Protein AF-A0A7Y7TU79-F1 (afdb_monomer)

pLDDT: mean 86.09, std 12.63, range [50.56, 97.38]

Solvent-accessible surface area (backbone atoms only — not comparable to full-atom values): 3683 Å² total; per-residue (Å²): 133,84,75,65,66,46,41,62,50,12,49,50,32,30,54,52,11,48,54,33,26,53,51,21,64,75,45,63,84,46,56,76,78,20,54,90,51,79,63,39,63,57,46,29,56,52,8,50,51,29,32,55,54,9,48,54,34,35,53,59,36,49,55,52,56,58,65,72,75,111

Sequence (70 aa):
MGLDIRFPIGLMFTIFGFILSIYGLFTNSNTEMYAKSLSININLWMGVFMLIFGSIMFYFAMKKVLKQKI

Radius of gyration: 15.95 Å; Cα contacts (8 Å, |Δi|>4): 73; chains: 1; bounding box: 35×25×45 Å

Foldseek 3Di:
DDDPPLQVQLVVLQVQLVVLLVVLVVCLPVQVVCVVVVSDSVSNVSSVVSNVVSVVSNVVSVVVVVVVVD

Mean predicted aligned error: 6.13 Å

Structure (m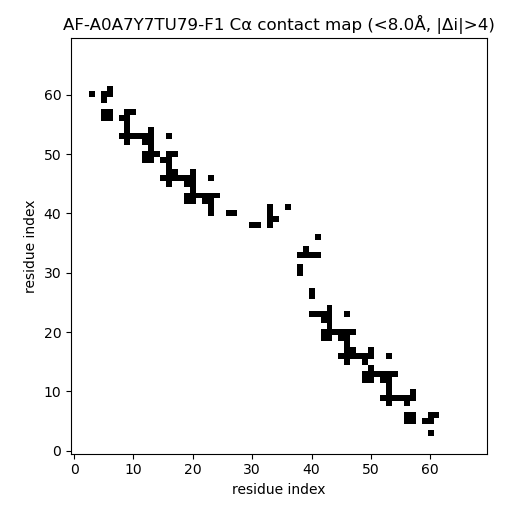mCIF, N/CA/C/O backbone):
data_AF-A0A7Y7TU79-F1
#
_entry.id   AF-A0A7Y7TU79-F1
#
loop_
_atom_site.group_PDB
_atom_site.id
_atom_site.type_symbol
_atom_site.label_atom_id
_atom_site.label_alt_id
_atom_site.label_comp_id
_atom_site.label_asym_id
_atom_site.label_entity_id
_atom_site.label_seq_id
_atom_site.pdbx_PDB_ins_code
_atom_site.Cartn_x
_atom_site.Cartn_y
_atom_site.Cartn_z
_atom_site.occupancy
_atom_site.B_iso_or_equiv
_atom_site.auth_seq_id
_atom_site.auth_comp_id
_atom_site.auth_asym_id
_atom_site.auth_atom_id
_ato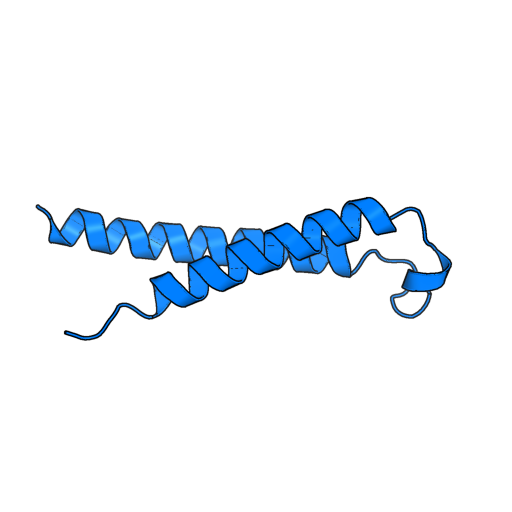m_site.pdbx_PDB_model_num
ATOM 1 N N . MET A 1 1 ? -5.768 -0.103 27.577 1.00 51.56 1 MET A N 1
ATOM 2 C CA . MET A 1 1 ? -6.351 0.296 26.276 1.00 51.56 1 MET A CA 1
ATOM 3 C C . MET A 1 1 ? -5.579 -0.419 25.178 1.00 51.56 1 MET A C 1
ATOM 5 O O . MET A 1 1 ? -4.448 -0.042 24.912 1.00 51.56 1 MET A O 1
ATOM 9 N N . GLY A 1 2 ? -6.114 -1.508 24.620 1.00 66.94 2 GLY A N 1
ATOM 10 C CA . GLY A 1 2 ? -5.444 -2.214 23.523 1.00 66.94 2 GLY A CA 1
ATOM 11 C C . GLY A 1 2 ? -5.518 -1.371 22.255 1.00 66.94 2 GLY A C 1
ATOM 12 O O . GLY A 1 2 ? -6.617 -1.065 21.794 1.00 66.94 2 GLY A O 1
ATOM 13 N N . LEU A 1 3 ? -4.365 -0.957 21.734 1.00 70.50 3 LEU A N 1
ATOM 14 C CA . LEU A 1 3 ? -4.271 -0.248 20.463 1.00 70.50 3 LEU A CA 1
ATOM 15 C C . LEU A 1 3 ? -4.845 -1.162 19.372 1.00 70.50 3 LEU A C 1
ATOM 17 O O . LEU A 1 3 ? -4.507 -2.345 19.316 1.00 70.50 3 LEU A O 1
ATOM 21 N N . ASP A 1 4 ? -5.768 -0.655 18.552 1.00 82.25 4 ASP A N 1
ATOM 22 C CA . ASP A 1 4 ? -6.371 -1.475 17.504 1.00 82.25 4 ASP A CA 1
ATOM 23 C C . ASP A 1 4 ? -5.307 -1.787 16.454 1.00 82.25 4 ASP A C 1
ATOM 25 O O . ASP A 1 4 ? -4.956 -0.929 15.647 1.00 82.25 4 ASP A O 1
ATOM 29 N N . ILE A 1 5 ? -4.790 -3.016 16.481 1.00 85.31 5 ILE A N 1
ATOM 30 C CA . ILE A 1 5 ? -3.706 -3.487 15.611 1.00 85.31 5 ILE A CA 1
ATOM 31 C C . ILE A 1 5 ? -4.012 -3.291 14.123 1.00 85.31 5 ILE A C 1
ATOM 33 O O . ILE A 1 5 ? -3.097 -3.194 13.310 1.00 85.31 5 ILE A O 1
ATOM 37 N N . ARG A 1 6 ? -5.293 -3.173 13.751 1.00 87.38 6 ARG A N 1
ATOM 38 C CA . ARG A 1 6 ? -5.708 -2.957 12.362 1.00 87.38 6 ARG A CA 1
ATOM 39 C C . ARG A 1 6 ? -5.246 -1.611 11.820 1.00 87.38 6 ARG A C 1
ATOM 41 O O . ARG A 1 6 ? -5.014 -1.509 10.621 1.00 87.38 6 ARG A O 1
ATOM 48 N N . PHE A 1 7 ? -5.096 -0.606 12.682 1.00 87.44 7 PHE A N 1
ATOM 49 C CA . PHE A 1 7 ? -4.642 0.720 12.278 1.00 87.44 7 PHE A CA 1
ATOM 50 C C . PHE A 1 7 ? -3.169 0.728 11.825 1.00 87.44 7 PHE A C 1
ATOM 52 O O . PHE A 1 7 ? -2.935 1.048 10.659 1.00 87.44 7 PHE A O 1
ATOM 59 N N . PRO A 1 8 ? -2.177 0.330 12.653 1.00 90.25 8 PRO A N 1
ATOM 60 C CA . PRO A 1 8 ? -0.782 0.293 12.219 1.00 90.25 8 PRO A CA 1
ATOM 61 C C . PRO A 1 8 ? -0.559 -0.711 11.084 1.00 90.25 8 PRO A C 1
ATOM 63 O O . PRO A 1 8 ? 0.147 -0.390 10.134 1.00 90.25 8 PRO A O 1
ATOM 66 N N . ILE A 1 9 ? -1.212 -1.880 11.116 1.00 91.38 9 ILE A N 1
ATOM 67 C CA . ILE A 1 9 ? -1.080 -2.874 10.040 1.00 91.38 9 ILE A CA 1
ATOM 68 C C . ILE A 1 9 ? -1.625 -2.317 8.716 1.00 91.38 9 ILE A C 1
ATOM 70 O O . ILE A 1 9 ? -0.923 -2.350 7.707 1.00 91.38 9 ILE A O 1
ATOM 74 N N . GLY A 1 10 ? -2.838 -1.754 8.708 1.00 92.12 10 GLY A N 1
ATOM 75 C CA . GLY A 1 10 ? -3.430 -1.169 7.500 1.00 92.12 10 GLY A CA 1
ATOM 76 C C . GLY A 1 10 ? -2.595 -0.020 6.929 1.00 92.12 10 GLY A C 1
ATOM 77 O O . GLY A 1 10 ? -2.413 0.069 5.714 1.00 92.12 10 GLY A O 1
ATOM 78 N N . LEU A 1 11 ? -2.019 0.813 7.803 1.00 92.25 11 LEU A N 1
ATOM 79 C CA . LEU A 1 11 ? -1.117 1.895 7.410 1.00 92.25 11 LEU A CA 1
ATOM 80 C C . LEU A 1 11 ? 0.160 1.354 6.747 1.00 92.25 11 LEU A C 1
ATOM 82 O O . LEU A 1 11 ? 0.522 1.814 5.666 1.00 92.25 11 LEU A O 1
ATOM 86 N N . MET A 1 12 ? 0.808 0.352 7.351 1.00 94.50 12 MET A N 1
ATOM 87 C CA . MET A 1 12 ? 2.019 -0.261 6.797 1.00 94.50 12 MET A CA 1
ATOM 88 C C . MET A 1 12 ? 1.753 -0.870 5.417 1.00 94.50 12 MET A C 1
ATOM 90 O O . MET A 1 12 ? 2.471 -0.553 4.472 1.00 94.50 12 MET A O 1
ATOM 94 N N . PHE A 1 13 ? 0.693 -1.671 5.263 1.00 96.25 13 PHE A N 1
ATOM 95 C CA . PHE A 1 13 ? 0.343 -2.264 3.965 1.00 96.25 13 PHE A CA 1
ATOM 96 C C . PHE A 1 13 ? 0.030 -1.213 2.898 1.00 96.25 13 PHE A C 1
ATOM 98 O O . PHE A 1 13 ? 0.434 -1.373 1.748 1.00 96.25 13 PHE A O 1
ATOM 105 N N . THR A 1 14 ? -0.629 -0.117 3.274 1.00 94.94 14 THR A N 1
ATOM 106 C CA . THR A 1 14 ? -0.926 0.976 2.340 1.00 94.94 14 THR A CA 1
ATOM 107 C C . THR A 1 14 ? 0.351 1.696 1.899 1.00 94.94 14 THR A C 1
ATOM 109 O O . THR A 1 14 ? 0.553 1.898 0.705 1.00 94.94 14 THR A O 1
ATOM 112 N N . ILE A 1 15 ? 1.247 2.043 2.831 1.00 96.50 15 ILE A N 1
ATOM 113 C CA . ILE A 1 15 ? 2.506 2.742 2.517 1.00 96.50 15 ILE A CA 1
ATOM 114 C C . ILE A 1 15 ? 3.424 1.855 1.670 1.00 96.50 15 ILE A C 1
ATOM 116 O O . ILE A 1 15 ? 3.896 2.283 0.616 1.00 96.50 15 ILE A O 1
ATOM 120 N N . PHE A 1 16 ? 3.662 0.612 2.094 1.00 96.88 16 PHE A N 1
ATOM 121 C CA . PHE A 1 16 ? 4.521 -0.306 1.345 1.00 96.88 16 PHE A CA 1
ATOM 122 C C . PHE A 1 16 ? 3.909 -0.685 -0.003 1.00 96.88 16 PHE A C 1
ATOM 124 O O . PHE A 1 16 ? 4.623 -0.700 -1.003 1.00 96.88 16 PHE A O 1
ATOM 131 N N . GLY A 1 17 ? 2.595 -0.915 -0.061 1.00 96.75 17 GLY A N 1
ATOM 132 C CA . GLY A 1 17 ? 1.884 -1.166 -1.312 1.00 96.75 17 GLY A CA 1
ATOM 133 C C . GLY A 1 17 ? 1.995 0.005 -2.287 1.00 96.75 17 GLY A C 1
ATOM 134 O O . GLY A 1 17 ? 2.203 -0.210 -3.480 1.00 96.75 17 GLY A O 1
ATOM 135 N N . PHE A 1 18 ? 1.935 1.244 -1.790 1.00 97.38 18 PHE A N 1
ATOM 136 C CA . PHE A 1 18 ? 2.109 2.447 -2.602 1.00 97.38 18 PHE A CA 1
ATOM 137 C C . PHE A 1 18 ? 3.518 2.534 -3.193 1.00 97.38 18 PHE A C 1
ATOM 139 O O . PHE A 1 18 ? 3.671 2.661 -4.408 1.00 97.38 18 PHE A O 1
ATOM 146 N N . ILE A 1 19 ? 4.543 2.390 -2.349 1.00 97.38 19 ILE A N 1
ATOM 147 C CA . ILE A 1 19 ? 5.949 2.407 -2.775 1.00 97.38 19 ILE A CA 1
ATOM 148 C C . ILE A 1 19 ? 6.208 1.296 -3.799 1.00 97.38 19 ILE A C 1
ATOM 150 O O . ILE A 1 19 ? 6.794 1.551 -4.850 1.00 97.38 19 ILE A O 1
ATOM 154 N N . LEU A 1 20 ? 5.741 0.077 -3.522 1.00 96.69 20 LEU A N 1
ATOM 155 C CA . LEU A 1 20 ? 5.955 -1.078 -4.389 1.00 96.69 20 LEU A CA 1
ATOM 156 C C . LEU A 1 20 ? 5.208 -0.948 -5.724 1.00 96.69 20 LEU A C 1
ATOM 158 O O . LEU A 1 20 ? 5.752 -1.317 -6.762 1.00 96.69 20 LEU A O 1
ATOM 162 N N . SER A 1 21 ? 4.000 -0.377 -5.719 1.00 96.56 21 SER A N 1
ATOM 163 C CA . SER A 1 21 ? 3.245 -0.099 -6.947 1.00 96.56 21 SER A CA 1
ATOM 164 C C . SER A 1 21 ? 3.965 0.924 -7.819 1.00 96.56 21 SER A C 1
ATOM 166 O O . SER A 1 21 ? 4.140 0.690 -9.011 1.00 96.56 21 SER A O 1
ATOM 168 N N . ILE A 1 22 ? 4.444 2.025 -7.228 1.00 96.75 22 ILE A N 1
ATOM 169 C CA . ILE A 1 22 ? 5.242 3.031 -7.941 1.00 96.75 22 ILE A CA 1
ATOM 170 C C . ILE A 1 22 ? 6.500 2.389 -8.519 1.00 96.75 22 ILE A C 1
ATOM 172 O O . ILE A 1 22 ? 6.787 2.544 -9.705 1.00 96.75 22 ILE A O 1
ATOM 176 N N . TYR A 1 23 ? 7.224 1.625 -7.705 1.00 95.00 23 TYR A N 1
ATOM 177 C CA . TYR A 1 23 ? 8.414 0.919 -8.153 1.00 95.00 23 TYR A CA 1
ATOM 178 C C . TYR A 1 23 ? 8.108 -0.026 -9.323 1.00 95.00 23 TYR A C 1
ATOM 180 O O . TYR A 1 23 ? 8.815 0.004 -10.329 1.00 95.00 23 TYR A O 1
ATOM 188 N N . GLY A 1 24 ? 7.022 -0.800 -9.239 1.00 93.12 24 GLY A N 1
ATOM 189 C CA . GLY A 1 24 ? 6.532 -1.652 -10.322 1.00 93.12 24 GLY A CA 1
ATOM 190 C C . GLY A 1 24 ? 6.213 -0.872 -11.600 1.00 93.12 24 GLY A C 1
ATOM 191 O O . GLY A 1 24 ? 6.597 -1.306 -12.682 1.00 93.12 24 GLY A O 1
ATOM 192 N N . LEU A 1 25 ? 5.584 0.302 -11.500 1.00 93.44 25 LEU A N 1
ATOM 193 C CA . LEU A 1 25 ? 5.309 1.159 -12.662 1.00 93.44 25 LEU A CA 1
ATOM 194 C C . LEU A 1 25 ? 6.598 1.628 -13.348 1.00 93.44 25 LEU A C 1
ATOM 196 O O . LEU A 1 25 ? 6.694 1.557 -14.571 1.00 93.44 25 LEU A O 1
ATOM 200 N N . PHE A 1 26 ? 7.602 2.052 -12.575 1.00 93.56 26 PHE A N 1
ATOM 201 C CA . PHE A 1 26 ? 8.892 2.492 -13.120 1.00 93.56 26 PHE A CA 1
ATOM 202 C C . PHE A 1 26 ? 9.736 1.348 -13.686 1.00 93.56 26 PHE A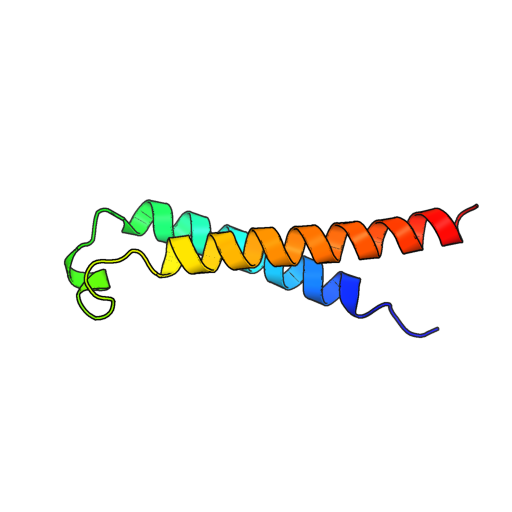 C 1
ATOM 204 O O . PHE A 1 26 ? 10.525 1.563 -14.602 1.00 93.56 26 PHE A O 1
ATOM 211 N N . THR A 1 27 ? 9.577 0.135 -13.159 1.00 90.44 27 THR A N 1
ATOM 212 C CA . THR A 1 27 ? 10.345 -1.040 -13.595 1.00 90.44 27 THR A CA 1
ATOM 213 C C . THR A 1 27 ? 9.662 -1.837 -14.705 1.00 90.44 27 THR A C 1
ATOM 215 O O . THR A 1 27 ? 10.280 -2.746 -15.242 1.00 90.44 27 THR A O 1
ATOM 218 N N . ASN A 1 28 ? 8.453 -1.458 -15.137 1.00 85.06 28 ASN A N 1
ATOM 219 C CA . ASN A 1 28 ? 7.640 -2.208 -16.104 1.00 85.06 28 ASN A CA 1
ATOM 220 C C . ASN A 1 28 ? 8.312 -2.459 -17.470 1.00 85.06 28 ASN A C 1
ATOM 222 O O . ASN A 1 28 ? 8.006 -3.444 -18.133 1.00 85.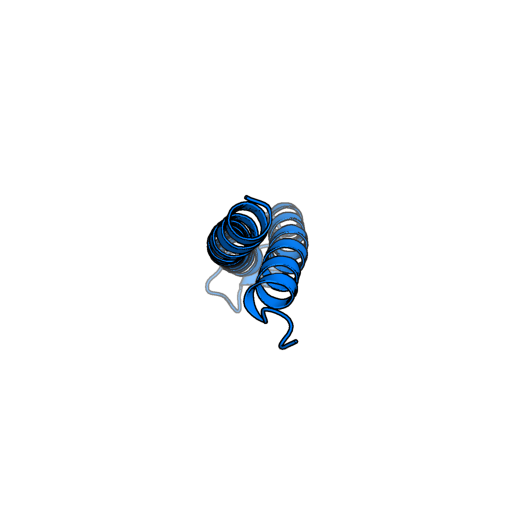06 28 ASN A O 1
ATOM 226 N N . SER A 1 29 ? 9.226 -1.586 -17.896 1.00 82.31 29 SER A N 1
ATOM 227 C CA . SER A 1 29 ? 9.995 -1.734 -19.139 1.00 82.31 29 SER A CA 1
ATOM 228 C C . SER A 1 29 ? 11.236 -2.628 -18.998 1.00 82.31 29 SER A C 1
ATOM 230 O O . SER A 1 29 ? 11.897 -2.914 -19.994 1.00 82.31 29 SER A O 1
ATOM 232 N N . ASN A 1 30 ? 11.569 -3.076 -17.783 1.00 83.69 30 ASN A N 1
ATOM 233 C CA . ASN A 1 30 ? 12.735 -3.908 -17.508 1.00 83.69 30 ASN A CA 1
ATOM 234 C C . ASN A 1 30 ? 12.379 -5.402 -17.581 1.00 83.69 30 ASN A C 1
ATOM 236 O O . ASN A 1 30 ? 12.153 -6.072 -16.572 1.00 83.69 30 ASN A O 1
ATOM 240 N N . THR A 1 31 ? 12.325 -5.931 -18.801 1.00 75.50 31 THR A N 1
ATOM 241 C CA . THR A 1 31 ? 11.927 -7.322 -19.070 1.00 75.50 31 THR A CA 1
ATOM 242 C C . THR A 1 31 ? 12.892 -8.352 -18.468 1.00 75.50 31 THR A C 1
ATOM 244 O O . THR A 1 31 ? 12.453 -9.420 -18.041 1.00 75.50 31 THR A O 1
ATOM 247 N N . GLU A 1 32 ? 14.190 -8.037 -18.385 1.00 84.56 32 GLU A N 1
ATOM 248 C CA . GLU A 1 32 ? 15.209 -8.922 -17.795 1.00 84.56 32 GLU A CA 1
ATOM 249 C C . GLU A 1 32 ? 14.989 -9.128 -16.294 1.00 84.56 32 GLU A C 1
ATOM 251 O O . GLU A 1 32 ? 15.103 -10.247 -15.788 1.00 84.56 32 GLU A O 1
ATOM 256 N N . MET A 1 33 ? 14.596 -8.069 -15.583 1.00 84.56 33 MET A N 1
ATOM 257 C CA . MET A 1 33 ? 14.299 -8.129 -14.152 1.00 84.56 33 MET A CA 1
ATOM 258 C C . MET A 1 33 ? 13.164 -9.116 -13.837 1.00 84.56 33 MET A C 1
ATOM 260 O O . MET A 1 33 ? 13.231 -9.840 -12.841 1.00 84.56 33 MET A O 1
ATOM 264 N N . TYR A 1 34 ? 12.143 -9.183 -14.694 1.00 86.31 34 TYR A N 1
ATOM 265 C CA . TYR A 1 34 ? 10.978 -10.052 -14.500 1.00 86.31 34 TYR A CA 1
ATOM 266 C C . TYR A 1 34 ? 11.113 -11.436 -15.128 1.00 86.31 34 TYR A C 1
ATOM 268 O O . 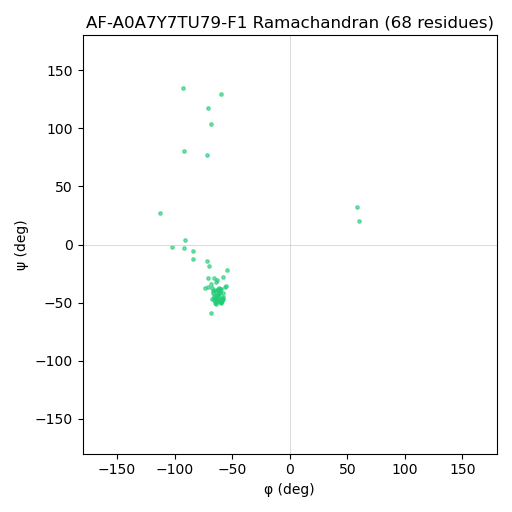TYR A 1 34 ? 10.174 -12.227 -15.039 1.00 86.31 34 TYR A O 1
ATOM 276 N N . ALA A 1 35 ? 12.260 -11.789 -15.711 1.00 85.31 35 ALA A N 1
ATOM 277 C CA . ALA A 1 35 ? 12.472 -13.118 -16.290 1.00 85.31 35 ALA A CA 1
ATOM 278 C C . ALA A 1 35 ? 12.239 -14.246 -15.262 1.00 85.31 35 ALA A C 1
ATOM 280 O O . ALA A 1 35 ? 11.645 -15.274 -15.577 1.00 85.31 35 ALA A O 1
ATOM 281 N N . LYS A 1 36 ? 12.612 -14.017 -13.994 1.00 85.56 36 LYS A N 1
ATOM 282 C CA . LYS A 1 36 ? 12.352 -14.946 -12.873 1.00 85.56 36 LYS A CA 1
ATOM 283 C C . LYS A 1 36 ? 10.879 -15.009 -12.449 1.00 85.56 36 LYS A C 1
ATOM 285 O O . LYS A 1 36 ? 10.493 -15.906 -11.708 1.00 85.56 36 LYS A O 1
ATOM 290 N N . SER A 1 37 ? 10.067 -14.062 -12.904 1.00 85.06 37 SER A N 1
ATOM 291 C CA . SER A 1 37 ? 8.643 -13.913 -12.595 1.00 85.06 37 SER A CA 1
ATOM 292 C C . SER A 1 37 ? 7.763 -14.163 -13.824 1.00 85.06 37 SER A C 1
ATOM 294 O O . SER A 1 37 ? 6.678 -13.600 -13.912 1.00 85.06 37 SER A O 1
ATOM 296 N N . LEU A 1 38 ? 8.222 -14.976 -14.788 1.00 85.31 38 LEU A N 1
ATOM 297 C CA . LEU A 1 38 ? 7.505 -15.266 -16.044 1.00 85.31 38 LEU A CA 1
ATOM 298 C C . LEU A 1 38 ? 7.207 -13.998 -16.874 1.00 85.31 38 LEU A C 1
ATOM 300 O O . LEU A 1 38 ? 6.176 -13.904 -17.535 1.00 85.31 38 LEU A O 1
ATOM 304 N N . SER A 1 39 ? 8.093 -12.999 -16.814 1.00 84.88 39 SER A N 1
ATOM 305 C CA . SER A 1 39 ? 7.911 -11.680 -17.444 1.00 84.88 39 SER A CA 1
ATOM 306 C C . SER A 1 39 ? 6.673 -10.921 -16.945 1.00 84.88 39 SER A C 1
ATOM 308 O O . SER A 1 39 ? 6.206 -9.986 -17.592 1.00 84.88 39 SER A O 1
ATOM 310 N N . ILE A 1 40 ? 6.153 -11.294 -15.772 1.00 87.75 40 ILE A N 1
ATOM 311 C CA . ILE A 1 40 ? 5.054 -10.605 -15.102 1.00 87.75 40 ILE A CA 1
ATOM 312 C C . ILE A 1 40 ? 5.639 -9.583 -14.133 1.00 87.75 40 ILE A C 1
ATOM 314 O O . ILE A 1 40 ? 6.525 -9.893 -13.332 1.00 87.75 40 ILE A O 1
ATOM 318 N N . ASN A 1 41 ? 5.081 -8.374 -14.149 1.00 92.00 41 ASN A N 1
ATOM 319 C CA . ASN A 1 41 ? 5.420 -7.323 -13.201 1.00 92.00 41 ASN A CA 1
ATOM 320 C C . ASN A 1 41 ? 4.867 -7.633 -11.799 1.00 92.00 41 ASN A C 1
ATOM 322 O O . ASN A 1 41 ? 3.846 -7.093 -11.366 1.00 92.00 41 ASN A O 1
ATOM 326 N N . ILE A 1 42 ? 5.538 -8.543 -11.092 1.00 93.31 42 ILE A N 1
ATOM 327 C CA . ILE A 1 42 ? 5.106 -9.021 -9.775 1.00 93.31 42 ILE A CA 1
ATOM 328 C C . ILE A 1 42 ? 5.098 -7.902 -8.728 1.00 93.31 42 ILE A C 1
ATOM 330 O O . ILE A 1 42 ? 4.246 -7.899 -7.843 1.00 93.31 42 ILE A O 1
ATOM 334 N N . ASN A 1 43 ? 5.992 -6.919 -8.869 1.00 94.25 43 ASN A N 1
ATOM 335 C CA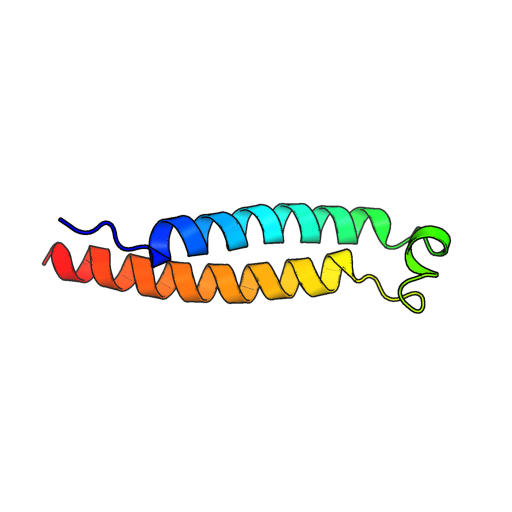 . ASN A 1 43 ? 6.054 -5.744 -8.001 1.00 94.25 43 ASN A CA 1
ATOM 336 C C . ASN A 1 43 ? 4.745 -4.956 -8.080 1.00 94.25 43 ASN A C 1
ATOM 338 O O . ASN A 1 43 ? 4.132 -4.675 -7.055 1.00 94.25 43 ASN A O 1
ATOM 342 N N . LEU A 1 44 ? 4.268 -4.667 -9.293 1.00 94.31 44 LEU A N 1
ATOM 343 C CA . LEU A 1 44 ? 3.024 -3.932 -9.485 1.00 94.31 44 LEU A CA 1
ATOM 344 C C . LEU A 1 44 ? 1.811 -4.726 -8.983 1.00 94.31 44 LEU A C 1
ATOM 346 O O . LEU A 1 44 ? 0.993 -4.185 -8.245 1.00 94.31 44 LEU A O 1
ATOM 350 N N . TRP A 1 45 ? 1.718 -6.013 -9.328 1.00 95.25 45 TRP A N 1
ATOM 351 C CA . TRP A 1 45 ? 0.611 -6.872 -8.891 1.00 95.25 45 TRP A CA 1
ATOM 352 C C . TRP A 1 45 ? 0.521 -6.982 -7.367 1.00 95.25 45 TRP A C 1
ATOM 354 O O . TRP A 1 45 ? -0.554 -6.798 -6.791 1.00 95.25 45 TRP A O 1
ATOM 364 N N . MET A 1 46 ? 1.649 -7.237 -6.702 1.00 96.50 46 MET A N 1
ATOM 365 C CA . MET A 1 46 ? 1.691 -7.337 -5.244 1.00 96.50 46 MET A CA 1
ATOM 366 C C . MET A 1 46 ? 1.495 -5.976 -4.578 1.00 96.50 46 MET A C 1
ATOM 368 O O . MET A 1 46 ? 0.795 -5.895 -3.571 1.00 96.50 46 MET A O 1
ATOM 372 N N . GLY A 1 47 ? 2.032 -4.899 -5.156 1.00 96.88 47 GLY A N 1
ATOM 373 C CA . GLY A 1 47 ? 1.803 -3.536 -4.681 1.00 96.88 47 GLY A CA 1
ATOM 374 C C . GLY A 1 47 ? 0.319 -3.164 -4.691 1.00 96.88 47 GLY A C 1
ATOM 375 O O . GLY A 1 47 ? -0.207 -2.698 -3.679 1.00 96.88 47 GLY A O 1
ATOM 376 N N . VAL A 1 48 ? -0.384 -3.454 -5.790 1.00 96.62 48 VAL A N 1
ATOM 377 C CA . VAL A 1 48 ? -1.830 -3.215 -5.916 1.00 96.62 48 VAL A CA 1
ATOM 378 C C . VAL A 1 48 ? -2.618 -4.069 -4.923 1.00 96.62 48 VAL A C 1
ATOM 380 O O . VAL A 1 48 ? -3.520 -3.558 -4.258 1.00 96.62 48 VAL A O 1
ATOM 383 N N . PHE A 1 49 ? -2.263 -5.345 -4.759 1.00 97.25 49 PHE A N 1
ATOM 384 C CA . PHE A 1 49 ? -2.893 -6.209 -3.759 1.00 97.25 49 PHE A CA 1
ATOM 385 C C . PHE A 1 49 ? -2.734 -5.653 -2.334 1.00 97.25 49 PHE A C 1
ATOM 387 O O . PHE A 1 49 ? -3.713 -5.560 -1.589 1.00 97.25 49 PHE A O 1
ATOM 394 N N . MET A 1 50 ? -1.522 -5.219 -1.969 1.00 96.62 50 MET A N 1
ATOM 395 C CA . MET A 1 50 ? -1.243 -4.594 -0.672 1.00 96.62 50 MET A CA 1
ATOM 396 C C . MET A 1 50 ? -2.031 -3.295 -0.476 1.00 96.62 50 MET A C 1
ATOM 398 O O . MET A 1 50 ? -2.529 -3.058 0.623 1.00 96.62 50 MET A O 1
ATOM 402 N N . LEU A 1 51 ? -2.196 -2.482 -1.524 1.00 96.69 51 LEU A N 1
ATOM 403 C CA . LEU A 1 51 ? -3.006 -1.261 -1.474 1.00 96.69 51 LEU A CA 1
ATOM 404 C C . LEU A 1 51 ? -4.483 -1.554 -1.218 1.00 96.69 51 LEU A C 1
ATOM 406 O O . LEU A 1 51 ? -5.087 -0.915 -0.355 1.00 96.69 51 LEU A O 1
ATOM 410 N N . ILE A 1 52 ? -5.063 -2.524 -1.929 1.00 96.69 52 ILE A N 1
ATOM 411 C CA . ILE A 1 52 ? -6.456 -2.944 -1.722 1.00 96.69 52 ILE A CA 1
ATOM 412 C C . ILE A 1 52 ? -6.635 -3.442 -0.285 1.00 96.69 52 ILE A C 1
ATOM 414 O O . ILE A 1 52 ? -7.516 -2.968 0.435 1.00 96.69 52 ILE A O 1
ATOM 418 N N . PHE A 1 53 ? -5.765 -4.350 0.159 1.00 95.81 53 PHE A N 1
ATOM 419 C CA . PHE A 1 53 ? -5.826 -4.922 1.499 1.00 95.81 53 PHE A CA 1
ATOM 420 C C . PHE A 1 53 ? -5.647 -3.862 2.600 1.00 95.81 53 PHE A C 1
ATOM 422 O O . PHE A 1 53 ? -6.469 -3.767 3.516 1.00 95.81 53 PHE A O 1
ATOM 429 N N . GLY A 1 54 ? -4.619 -3.019 2.482 1.00 94.25 54 GLY A N 1
ATOM 430 C CA . GLY A 1 54 ? -4.332 -1.931 3.415 1.00 94.25 54 GLY A CA 1
ATOM 431 C C . GLY A 1 54 ? -5.474 -0.919 3.499 1.00 94.25 54 GLY A C 1
ATOM 432 O O . GLY A 1 54 ? -5.873 -0.542 4.601 1.00 94.25 54 GLY A O 1
ATOM 433 N N . SER A 1 55 ? -6.081 -0.566 2.361 1.00 91.50 55 SER A N 1
ATOM 434 C CA . SER A 1 55 ? -7.208 0.375 2.301 1.00 91.50 55 SER A CA 1
ATOM 435 C C . SER A 1 55 ? -8.464 -0.184 2.969 1.00 91.50 55 SER A C 1
ATOM 437 O O . SER A 1 55 ? -9.134 0.530 3.719 1.00 91.50 55 SER A O 1
ATOM 439 N N . ILE A 1 56 ? -8.765 -1.471 2.758 1.00 93.25 56 ILE A N 1
ATOM 440 C CA . ILE A 1 56 ? -9.879 -2.163 3.424 1.00 93.25 56 ILE A CA 1
ATOM 441 C C . ILE A 1 56 ? -9.664 -2.171 4.94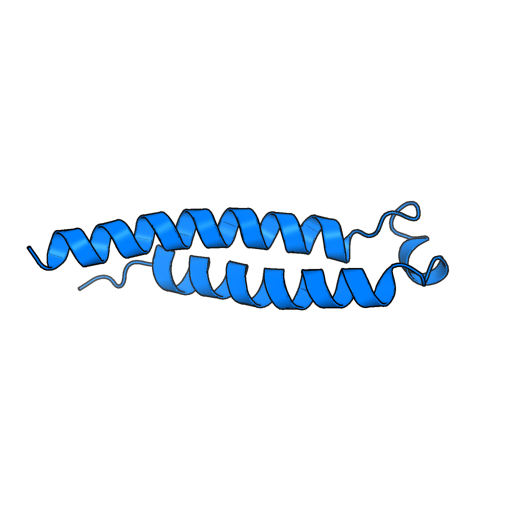3 1.00 93.25 56 ILE A C 1
ATOM 443 O O . ILE A 1 56 ? -10.564 -1.807 5.705 1.00 93.25 56 ILE A O 1
ATOM 447 N N . MET A 1 57 ? -8.465 -2.538 5.401 1.00 89.25 57 MET A N 1
ATOM 448 C CA . MET A 1 57 ? -8.137 -2.535 6.829 1.00 89.25 57 MET A CA 1
ATOM 449 C C . MET A 1 57 ? -8.220 -1.136 7.442 1.00 89.25 57 MET A C 1
ATOM 451 O O . MET A 1 57 ? -8.803 -0.968 8.517 1.00 89.25 57 MET A O 1
ATOM 455 N N . PHE A 1 58 ? -7.678 -0.133 6.751 1.00 87.38 58 PHE A N 1
ATOM 456 C CA . PHE A 1 58 ? -7.696 1.257 7.189 1.00 87.38 58 PHE A CA 1
ATOM 457 C C . PHE A 1 58 ? -9.130 1.793 7.297 1.00 87.38 58 PHE A C 1
ATOM 459 O O . PHE A 1 58 ? -9.490 2.398 8.308 1.00 87.38 58 PHE A O 1
ATOM 466 N N . TYR A 1 59 ? -9.993 1.480 6.326 1.00 88.12 59 TYR A N 1
ATOM 467 C CA . TYR A 1 59 ? -11.416 1.822 6.360 1.00 88.12 59 TYR A CA 1
ATOM 468 C C . TYR A 1 59 ? -12.134 1.251 7.595 1.00 88.12 59 TYR A C 1
ATOM 470 O O . TYR A 1 59 ? -12.852 1.973 8.297 1.00 88.12 59 TYR A O 1
ATOM 478 N N . PHE A 1 60 ? -11.915 -0.029 7.911 1.00 85.94 60 PHE A N 1
ATOM 479 C CA . PHE A 1 60 ? -12.507 -0.651 9.099 1.00 85.94 60 PHE A CA 1
ATOM 480 C C . PHE A 1 60 ? -11.930 -0.108 10.412 1.00 85.94 60 PHE A C 1
ATOM 482 O O . PHE A 1 60 ? -12.668 0.010 11.397 1.00 85.94 60 PHE A O 1
ATOM 489 N N . ALA A 1 61 ? -10.646 0.252 10.436 1.00 84.12 61 ALA A N 1
ATOM 490 C CA . ALA A 1 61 ? -10.018 0.885 11.591 1.00 84.12 61 ALA A CA 1
ATOM 491 C C . ALA A 1 61 ? -10.614 2.280 11.858 1.00 84.12 61 ALA A C 1
ATOM 493 O O . ALA A 1 61 ? -11.039 2.560 12.981 1.00 84.12 61 ALA A O 1
ATOM 494 N N . MET A 1 62 ? -10.743 3.121 10.824 1.00 78.19 62 MET A N 1
ATOM 495 C CA . MET A 1 62 ? -11.333 4.462 10.940 1.00 78.19 62 MET A CA 1
ATOM 496 C C . MET A 1 62 ? -12.791 4.428 11.404 1.00 78.19 62 MET A C 1
ATOM 498 O O . MET A 1 62 ? -13.178 5.214 12.272 1.00 78.19 62 MET A O 1
ATOM 502 N N . LYS A 1 63 ? -13.597 3.488 10.888 1.00 74.19 63 LYS A N 1
ATOM 503 C CA . LYS A 1 63 ? -14.991 3.313 11.332 1.00 74.19 63 LYS A CA 1
AT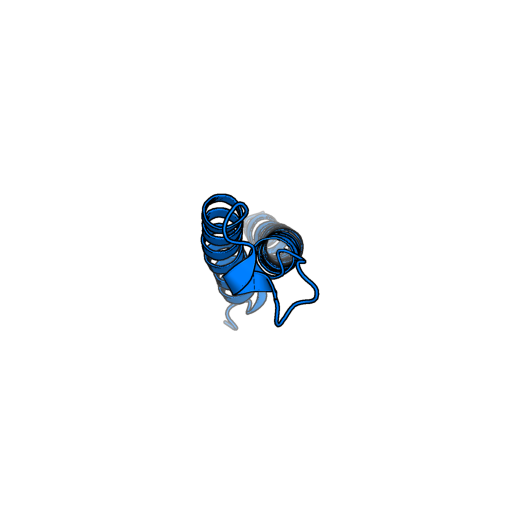OM 504 C C . LYS A 1 63 ? -15.102 3.092 12.838 1.00 74.19 63 LYS A C 1
ATOM 506 O O . LYS A 1 63 ? -16.051 3.573 13.450 1.00 74.19 63 LYS A O 1
ATOM 511 N N . LYS A 1 64 ? -14.147 2.383 13.441 1.00 63.38 64 LYS A N 1
ATOM 512 C CA . LYS A 1 64 ? -14.148 2.125 14.883 1.00 63.38 64 LYS A CA 1
ATOM 513 C C . LYS A 1 64 ? -13.772 3.368 15.690 1.00 63.38 64 LYS A C 1
ATOM 515 O O . LYS A 1 64 ? -14.375 3.593 16.730 1.00 63.38 64 LYS A O 1
ATOM 520 N N . VAL A 1 65 ? -12.833 4.177 15.194 1.00 60.72 65 VAL A N 1
ATOM 521 C CA . VAL A 1 65 ? -12.423 5.442 15.830 1.00 60.72 65 VAL A CA 1
ATOM 522 C C . VAL A 1 65 ? -13.570 6.457 15.823 1.00 60.72 65 VAL A C 1
ATOM 524 O O . VAL A 1 65 ? -13.858 7.055 16.854 1.00 60.72 65 VAL A O 1
ATOM 527 N N 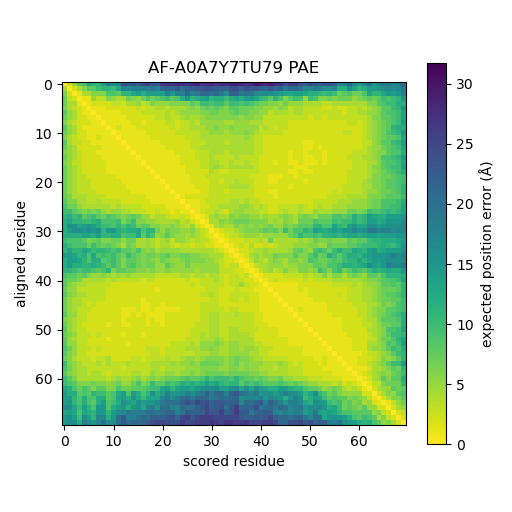. LEU A 1 66 ? -14.279 6.604 14.697 1.00 59.53 66 LEU A N 1
ATOM 528 C CA . LEU A 1 66 ? -15.446 7.492 14.591 1.00 59.53 66 LEU A CA 1
ATOM 529 C C . LEU A 1 66 ? -16.606 7.054 15.497 1.00 59.53 66 LEU A C 1
ATOM 531 O O . LEU A 1 66 ? -17.218 7.900 16.138 1.00 59.53 66 LEU A O 1
ATOM 535 N N . LYS A 1 67 ? -16.871 5.744 15.611 1.00 57.38 67 LYS A N 1
ATOM 536 C CA . LYS A 1 67 ? -17.900 5.209 16.522 1.00 57.38 67 LYS A CA 1
ATOM 537 C C . LYS A 1 67 ? -17.543 5.315 18.006 1.00 57.38 67 LYS A C 1
ATOM 539 O O . LYS A 1 67 ? -18.430 5.172 18.829 1.00 57.38 67 LYS A O 1
ATOM 544 N N . GLN A 1 68 ? -16.267 5.496 18.346 1.00 56.16 68 GLN A N 1
ATOM 545 C CA . GLN A 1 68 ? -15.823 5.695 19.730 1.00 56.16 68 GLN A CA 1
ATOM 546 C C . GLN A 1 68 ? -15.937 7.159 20.181 1.00 56.16 68 GLN A C 1
ATOM 548 O O . GLN A 1 68 ? -15.765 7.445 21.361 1.00 56.16 68 GLN A O 1
ATOM 553 N N . LYS A 1 69 ? -16.157 8.080 19.233 1.00 51.12 69 LYS A N 1
ATOM 554 C CA . LYS A 1 69 ? -16.176 9.532 19.450 1.00 51.12 69 LYS A CA 1
ATOM 555 C C . LYS A 1 69 ? -17.596 10.124 19.514 1.00 51.12 69 LYS A C 1
ATOM 557 O O . LYS A 1 69 ? -17.713 11.329 19.707 1.00 51.12 69 LYS A O 1
ATOM 562 N N . ILE A 1 70 ? -18.627 9.295 19.320 1.00 50.56 70 ILE A N 1
ATOM 563 C CA . ILE A 1 70 ? -20.066 9.594 19.445 1.00 50.56 70 ILE A CA 1
ATOM 564 C C . ILE A 1 70 ? -20.586 8.787 20.630 1.00 50.56 70 ILE A C 1
ATOM 566 O O . ILE A 1 70 ? -21.348 9.360 21.433 1.00 50.56 70 ILE A O 1
#

Nearest PDB structures (foldseek):
  6h2f-assembly1_G  TM=7.526E-01  e=2.441E+00  Aeromonas hydrophila subsp. hydrophila AL09-71
  6grj-assembly1_C  TM=7.116E-01  e=3.977E+00  Aeromonas hydrophila
  7a0g-assembly1_EEE  TM=4.507E-01  e=3.520E+00  Serratia marcescens
  6h2f-assembly1_H  TM=4.391E-01  e=6.479E+00  Aeromonas hydrophila subsp. hydrophila AL09-71
  1wu0-assembly1_A  TM=3.791E-01  e=7.781E+00  Bacillus sp. PS3

Secondary structure (DSSP, 8-state):
----THHHHHHHHHHHHHHHHHHHHHHTT-TTTTGGGTT--HHHHHHHHHHHHHHHHHHHHHHHHHHT--